Protein AF-A0A9D4F052-F1 (afdb_monomer_lite)

Radius of gyration: 17.24 Å; chains: 1; bounding box: 46×21×49 Å

Organism: Dreissena polymorpha (NCBI:txid45954)

pLDDT: mean 85.01, std 12.94, range [38.22, 97.31]

Sequence (142 aa):
MGESERVTSNNSHMVETDTVRSNNSHMGGSDRVRSNTRQNGESDIVTSNNSHMGESGRVTSNNSHMGGSDRVRSNTRQMGESGIVTSNNSHMGESDRVRSNNSHMGESDIVRSNNSHMGESNRVGNNNSHMVETYRMRSNNR

Secondary structure (DSSP, 8-state):
----S-B-S-EEEEEE-SEE-S-EEEEEEEEEE-S-EEEEEEEEEE-S-EEEEEEEEEE-S-EEEEEEEEEE-S-EEEEEEEEEE-S-EEEEEEEEEE-S-EEEE--EEEE-S-EEEEEEEEEE-S--SEEEEES-B-----

Foldseek 3Di:
DDAQQEDDEEEAEEEEHAEYDDEYAEYNEYQEYPEEYAYYEEYAEYDEEYAEYEEYQEYCYEYAEYEEYQYYPYEYAYYEEYAEAAYEYAEYEEYAEYCEEYAEYEEYAEYAYEYAYYEEYAEYNDDYNHYDYYNDYPDPPD

Structure (mmCIF, N/CA/C/O backbone):
data_AF-A0A9D4F052-F1
#
_entry.id   AF-A0A9D4F052-F1
#
loop_
_atom_site.group_PDB
_atom_site.id
_atom_site.type_symbol
_atom_site.label_atom_id
_atom_site.label_alt_id
_atom_site.label_comp_id
_atom_site.label_asym_id
_atom_site.label_entity_id
_atom_site.label_seq_id
_atom_site.pdbx_PDB_ins_code
_atom_site.Cartn_x
_atom_site.Cartn_y
_atom_site.Cartn_z
_atom_site.occupancy
_atom_site.B_iso_or_equiv
_atom_site.auth_seq_id
_atom_site.auth_comp_id
_atom_site.auth_asym_id
_atom_site.auth_atom_id
_atom_site.pdbx_PDB_model_num
ATOM 1 N N . MET A 1 1 ? 12.103 11.262 -24.159 1.00 38.22 1 MET A N 1
ATOM 2 C CA . MET A 1 1 ? 12.661 10.088 -23.455 1.00 38.22 1 MET A CA 1
ATOM 3 C C . MET A 1 1 ? 11.581 9.029 -23.524 1.00 38.22 1 MET A C 1
ATOM 5 O O . MET A 1 1 ? 10.441 9.380 -23.276 1.00 38.22 1 MET A O 1
ATOM 9 N N . GLY A 1 2 ? 11.886 7.840 -24.045 1.00 42.25 2 GLY A N 1
ATOM 10 C CA . GLY A 1 2 ? 10.862 6.850 -24.390 1.00 42.25 2 GLY A CA 1
ATOM 11 C C . GLY A 1 2 ? 10.182 6.300 -23.144 1.00 42.25 2 GLY A C 1
ATOM 12 O O . GLY A 1 2 ? 10.811 5.560 -22.392 1.00 42.25 2 GLY A O 1
ATOM 13 N N . GLU A 1 3 ? 8.924 6.676 -22.944 1.00 47.66 3 GLU A N 1
ATOM 14 C CA . GLU A 1 3 ? 7.999 6.027 -22.020 1.00 47.66 3 GLU A CA 1
ATOM 15 C C . GLU A 1 3 ? 7.938 4.550 -22.418 1.00 47.66 3 GLU A C 1
ATOM 17 O O . GLU A 1 3 ? 7.512 4.190 -23.517 1.00 47.66 3 GLU A O 1
ATOM 22 N N . SER A 1 4 ? 8.497 3.675 -21.582 1.00 56.81 4 SER A N 1
ATOM 23 C CA . SER A 1 4 ? 8.418 2.243 -21.836 1.00 56.81 4 SER A CA 1
ATOM 24 C C . SER A 1 4 ? 7.008 1.809 -21.453 1.00 56.81 4 SER A C 1
ATOM 26 O O . SER A 1 4 ? 6.758 1.449 -20.308 1.00 56.81 4 SER A O 1
ATOM 28 N N . GLU A 1 5 ? 6.086 1.876 -22.419 1.00 76.50 5 GLU A N 1
ATOM 29 C CA . GLU A 1 5 ? 4.658 1.575 -22.230 1.00 76.50 5 GLU A CA 1
ATOM 30 C C . GLU A 1 5 ? 4.442 0.226 -21.524 1.00 76.50 5 GLU A C 1
ATOM 32 O O . GLU A 1 5 ? 3.459 0.018 -20.809 1.00 76.50 5 GLU A O 1
ATOM 37 N N . ARG A 1 6 ? 5.346 -0.744 -21.736 1.00 81.25 6 ARG A N 1
ATOM 38 C CA . ARG A 1 6 ? 5.307 -2.061 -21.092 1.00 81.25 6 ARG A CA 1
ATOM 39 C C . ARG A 1 6 ? 6.695 -2.657 -20.946 1.00 81.25 6 ARG A C 1
ATOM 41 O O . ARG A 1 6 ? 7.410 -2.814 -21.933 1.00 81.25 6 ARG A O 1
ATOM 48 N N . VAL A 1 7 ? 7.007 -3.148 -19.752 1.00 81.44 7 VAL A N 1
ATOM 49 C CA . VAL A 1 7 ? 8.219 -3.936 -19.509 1.00 81.44 7 VAL A CA 1
ATOM 50 C C . VAL A 1 7 ? 7.887 -5.418 -19.437 1.00 81.44 7 VAL A C 1
ATOM 52 O O . VAL A 1 7 ? 7.138 -5.882 -18.574 1.00 81.44 7 VAL A O 1
ATOM 55 N N . THR A 1 8 ? 8.439 -6.163 -20.395 1.00 81.25 8 THR A N 1
ATOM 56 C CA . THR A 1 8 ? 8.229 -7.610 -20.571 1.00 81.25 8 THR A CA 1
ATOM 57 C C . THR A 1 8 ? 9.500 -8.436 -20.395 1.00 81.25 8 THR A C 1
ATOM 59 O O . THR A 1 8 ? 9.440 -9.660 -20.477 1.00 81.25 8 THR A O 1
ATOM 62 N N . SER A 1 9 ? 10.637 -7.793 -20.129 1.00 80.81 9 SER A N 1
ATOM 63 C CA . SER A 1 9 ? 11.935 -8.438 -19.901 1.00 80.81 9 SER A CA 1
ATOM 64 C C . SER A 1 9 ? 12.421 -8.161 -18.483 1.00 80.81 9 SER A C 1
ATOM 66 O O . SER A 1 9 ? 12.127 -7.104 -17.926 1.00 80.81 9 SER A O 1
ATOM 68 N N . ASN A 1 10 ? 13.131 -9.111 -17.875 1.00 84.88 10 ASN A N 1
ATOM 69 C CA . ASN A 1 10 ? 13.646 -8.942 -16.515 1.00 84.88 10 ASN A CA 1
ATOM 70 C C . ASN A 1 10 ? 14.708 -7.838 -16.482 1.00 84.88 10 ASN A C 1
ATOM 72 O O . ASN A 1 10 ? 15.595 -7.808 -17.335 1.00 84.88 10 ASN A O 1
ATOM 76 N N . ASN A 1 11 ? 14.647 -6.980 -15.469 1.00 79.06 11 ASN A N 1
ATOM 77 C CA . ASN A 1 11 ? 15.590 -5.894 -15.262 1.00 79.06 11 ASN A CA 1
ATOM 78 C C . ASN A 1 11 ? 15.991 -5.791 -13.780 1.00 79.06 11 ASN A C 1
ATOM 80 O O . ASN A 1 11 ? 15.213 -6.081 -12.864 1.00 79.06 11 ASN A O 1
ATOM 84 N N . SER A 1 12 ? 17.234 -5.389 -13.527 1.00 82.75 12 SER A N 1
ATOM 85 C CA . SER A 1 12 ? 17.716 -5.161 -12.164 1.00 82.75 12 SER A CA 1
ATOM 86 C C . SER A 1 12 ? 17.116 -3.885 -11.576 1.00 82.75 12 SER A C 1
ATOM 88 O O . SER A 1 12 ? 16.713 -3.900 -10.412 1.00 82.75 12 SER A O 1
ATOM 90 N N . HIS A 1 13 ? 17.005 -2.823 -12.380 1.00 80.94 13 HIS A N 1
ATOM 91 C CA . HIS A 1 13 ? 16.537 -1.515 -11.938 1.00 80.94 13 HIS A CA 1
ATOM 92 C C . HIS A 1 13 ? 15.625 -0.854 -12.974 1.00 80.94 13 HIS A C 1
ATOM 94 O O . HIS A 1 13 ? 15.967 -0.754 -14.150 1.00 80.94 13 HIS A O 1
ATOM 100 N N . MET A 1 14 ? 14.482 -0.356 -12.514 1.00 79.88 14 MET A N 1
ATOM 101 C CA . MET A 1 14 ? 13.495 0.381 -13.301 1.00 79.88 14 MET A CA 1
ATOM 102 C C . MET A 1 14 ? 13.141 1.681 -12.584 1.00 79.88 14 MET A C 1
ATOM 104 O O . MET A 1 14 ? 13.020 1.678 -11.360 1.00 79.88 14 MET A O 1
ATOM 108 N N . VAL A 1 15 ? 12.992 2.778 -13.329 1.00 78.25 15 VAL A N 1
ATOM 109 C CA . VAL A 1 15 ? 12.603 4.077 -12.757 1.00 78.25 15 VAL A CA 1
ATOM 110 C C . VAL A 1 15 ? 11.087 4.232 -12.822 1.00 78.25 15 VAL A C 1
ATOM 112 O O . VAL A 1 15 ? 10.455 4.205 -11.777 1.00 78.25 15 VAL A O 1
ATOM 115 N N . GLU A 1 16 ? 10.503 4.272 -14.021 1.00 83.19 16 GLU A N 1
ATOM 116 C CA . GLU A 1 16 ? 9.063 4.483 -14.226 1.00 83.19 16 GLU A CA 1
ATOM 117 C C . GLU A 1 16 ? 8.566 3.722 -15.465 1.00 83.19 16 GLU A C 1
ATOM 119 O O . GLU A 1 16 ? 9.320 3.529 -16.425 1.00 83.19 16 GLU A O 1
ATOM 124 N N . THR A 1 17 ? 7.333 3.212 -15.422 1.00 85.75 17 THR A N 1
ATOM 125 C CA . THR A 1 17 ? 6.748 2.370 -16.483 1.00 85.75 17 THR A CA 1
ATOM 126 C C . THR A 1 17 ? 5.251 2.172 -16.261 1.00 85.75 17 THR A C 1
ATOM 128 O O . THR A 1 17 ? 4.858 1.754 -15.181 1.00 85.75 17 THR A O 1
ATOM 131 N N . ASP A 1 18 ? 4.411 2.245 -17.290 1.00 88.31 18 ASP A N 1
ATOM 132 C CA . ASP A 1 18 ? 2.961 2.056 -17.104 1.00 88.31 18 ASP A CA 1
ATOM 133 C C . ASP A 1 18 ? 2.599 0.634 -16.658 1.00 88.31 18 ASP A C 1
ATOM 135 O O . ASP A 1 18 ? 1.679 0.405 -15.872 1.00 88.31 18 ASP A O 1
ATOM 139 N N . THR A 1 19 ? 3.256 -0.389 -17.216 1.00 88.75 19 THR A N 1
ATOM 140 C CA . THR A 1 19 ? 2.922 -1.781 -16.890 1.00 88.75 19 THR A CA 1
ATOM 141 C C . THR A 1 19 ? 4.129 -2.701 -16.874 1.00 88.75 19 THR A C 1
ATOM 143 O O . THR A 1 19 ? 4.816 -2.873 -17.880 1.00 88.75 19 THR A O 1
ATOM 146 N N . VAL A 1 20 ? 4.288 -3.428 -15.771 1.00 86.75 20 VAL A N 1
ATOM 147 C CA . VAL A 1 20 ? 5.342 -4.433 -15.601 1.00 86.75 20 VAL A CA 1
ATOM 148 C C . VAL A 1 20 ? 4.753 -5.838 -15.625 1.00 86.75 20 VAL A C 1
ATOM 150 O O . VAL A 1 20 ? 3.816 -6.159 -14.887 1.00 86.75 20 VAL A O 1
ATOM 153 N N . ARG A 1 21 ? 5.297 -6.685 -16.507 1.00 87.00 21 ARG A N 1
ATOM 154 C CA . ARG A 1 21 ? 4.918 -8.102 -16.670 1.00 87.00 21 ARG A CA 1
ATOM 155 C C . ARG A 1 21 ? 6.090 -9.072 -16.514 1.00 87.00 21 ARG A C 1
ATOM 157 O O . ARG A 1 21 ? 5.897 -10.273 -16.672 1.00 87.00 21 ARG A O 1
ATOM 164 N N . SER A 1 22 ? 7.280 -8.577 -16.196 1.00 83.62 22 SER A N 1
ATOM 165 C CA . SER A 1 22 ? 8.497 -9.358 -15.954 1.00 83.62 22 SER A CA 1
ATOM 166 C C . SER A 1 22 ? 9.025 -9.160 -14.537 1.00 83.62 22 SER A C 1
ATOM 168 O O . SER A 1 22 ? 8.712 -8.171 -13.874 1.00 83.62 22 SER A O 1
ATOM 170 N N . ASN A 1 23 ? 9.805 -10.119 -14.042 1.00 85.56 23 ASN A N 1
ATOM 171 C CA . ASN A 1 23 ? 10.307 -10.048 -12.676 1.00 85.56 23 ASN A CA 1
ATOM 172 C C . ASN A 1 23 ? 11.464 -9.053 -12.592 1.00 85.56 23 ASN A C 1
ATOM 174 O O . ASN A 1 23 ? 12.450 -9.192 -13.318 1.00 85.56 23 ASN A O 1
ATOM 178 N N . ASN A 1 24 ? 11.367 -8.108 -11.658 1.00 83.12 24 ASN A N 1
ATOM 179 C CA . ASN A 1 24 ? 12.368 -7.063 -11.466 1.00 83.12 24 ASN A CA 1
ATOM 180 C C . ASN A 1 24 ? 12.885 -7.041 -10.028 1.00 83.12 24 ASN A C 1
ATOM 182 O O . ASN A 1 24 ? 12.189 -7.408 -9.079 1.00 83.12 24 ASN A O 1
ATOM 186 N N . SER A 1 25 ? 14.135 -6.615 -9.848 1.00 86.81 25 SER A N 1
ATOM 187 C CA . SER A 1 25 ? 14.681 -6.485 -8.493 1.00 86.81 25 SER A CA 1
ATOM 188 C C . SER A 1 25 ? 14.220 -5.189 -7.837 1.00 86.81 25 SER A C 1
ATOM 190 O O . SER A 1 25 ? 13.691 -5.252 -6.727 1.00 86.81 25 SER A O 1
ATOM 192 N N . HIS A 1 26 ? 14.409 -4.040 -8.491 1.00 86.81 26 HIS A N 1
ATOM 193 C CA . HIS A 1 26 ? 14.049 -2.718 -7.966 1.00 86.81 26 HIS A CA 1
ATOM 194 C C . HIS A 1 26 ? 13.239 -1.925 -8.994 1.00 86.81 26 HIS A C 1
ATOM 196 O O . HIS A 1 26 ? 13.635 -1.833 -10.158 1.00 86.81 26 HIS A O 1
ATOM 202 N N . MET A 1 27 ? 12.115 -1.355 -8.561 1.00 86.88 27 MET A N 1
ATOM 203 C CA . MET A 1 27 ? 11.261 -0.492 -9.378 1.00 86.88 27 MET A CA 1
ATOM 204 C C . MET A 1 27 ? 10.882 0.764 -8.602 1.00 86.88 27 MET A C 1
ATOM 206 O O . MET A 1 27 ? 10.460 0.652 -7.453 1.00 86.88 27 MET A O 1
ATOM 210 N N . GLY A 1 28 ? 11.034 1.928 -9.235 1.00 86.19 28 GLY A N 1
ATOM 211 C CA . GLY A 1 28 ? 10.599 3.215 -8.693 1.00 86.19 28 GLY A CA 1
ATOM 212 C C . GLY A 1 28 ? 9.078 3.350 -8.713 1.00 86.19 28 GLY A C 1
ATOM 213 O O . GLY A 1 28 ? 8.463 3.289 -7.656 1.00 86.19 28 GLY A O 1
ATOM 214 N N . GLY A 1 29 ? 8.481 3.458 -9.903 1.00 86.94 29 GLY A N 1
ATOM 215 C CA . GLY A 1 29 ? 7.047 3.691 -10.094 1.00 86.94 29 GLY A CA 1
ATOM 216 C C . GLY A 1 29 ? 6.424 2.865 -11.225 1.00 86.94 29 GLY A C 1
ATOM 217 O O . GLY A 1 29 ? 7.086 2.553 -12.221 1.00 86.94 29 GLY A O 1
ATOM 218 N N . SER A 1 30 ? 5.148 2.493 -11.079 1.00 89.44 30 SER A N 1
ATOM 219 C CA . SER A 1 30 ? 4.351 1.917 -12.170 1.00 89.44 30 SER A CA 1
ATOM 220 C C . SER A 1 30 ? 2.848 1.978 -11.930 1.00 89.44 30 SER A C 1
ATOM 222 O O . SER A 1 30 ? 2.401 1.558 -10.873 1.00 89.44 30 SER A O 1
ATOM 224 N N . ASP A 1 31 ? 2.030 2.319 -12.927 1.00 92.44 31 ASP A N 1
ATOM 225 C CA . ASP A 1 31 ? 0.571 2.216 -12.763 1.00 92.44 31 ASP A CA 1
ATOM 226 C C . ASP A 1 31 ? 0.138 0.778 -12.430 1.00 92.44 31 ASP A C 1
ATOM 228 O O . ASP A 1 31 ? -0.799 0.539 -11.663 1.00 92.44 31 ASP A O 1
ATOM 232 N N . ARG A 1 32 ? 0.768 -0.226 -13.062 1.00 92.94 32 ARG A N 1
ATOM 233 C CA . ARG A 1 32 ? 0.340 -1.628 -12.952 1.00 92.94 32 ARG A CA 1
ATOM 234 C C . ARG A 1 32 ? 1.499 -2.603 -12.852 1.00 92.94 32 ARG A C 1
ATOM 236 O O . ARG A 1 32 ? 2.161 -2.920 -13.842 1.00 92.94 32 ARG A O 1
ATOM 243 N N . VAL A 1 33 ? 1.588 -3.267 -11.706 1.00 91.19 33 VAL A N 1
ATOM 244 C CA . VAL A 1 33 ? 2.529 -4.369 -11.484 1.00 91.19 33 VAL A CA 1
ATOM 245 C C . VAL A 1 33 ? 1.789 -5.708 -11.513 1.00 91.19 33 VAL A C 1
ATOM 247 O O . VAL A 1 33 ? 0.860 -5.966 -10.735 1.00 91.19 33 VAL A O 1
ATOM 250 N N . ARG A 1 34 ? 2.177 -6.564 -12.467 1.00 91.44 34 ARG A N 1
ATOM 251 C CA . ARG A 1 34 ? 1.590 -7.900 -12.699 1.00 91.44 34 ARG A CA 1
ATOM 252 C C . ARG A 1 34 ? 2.603 -9.040 -12.580 1.00 91.44 34 ARG A C 1
ATOM 254 O O . ARG A 1 34 ? 2.289 -10.177 -12.919 1.00 91.44 34 ARG A O 1
ATOM 261 N N . SER A 1 35 ? 3.808 -8.747 -12.115 1.00 87.62 35 SER A N 1
ATOM 262 C CA . SER A 1 35 ? 4.917 -9.689 -11.948 1.00 87.62 35 SER A CA 1
ATOM 263 C C . SER A 1 35 ? 5.598 -9.497 -10.599 1.00 87.62 35 SER A C 1
ATOM 265 O O . SER A 1 35 ? 5.411 -8.475 -9.938 1.00 87.62 35 SER A O 1
ATOM 267 N N . ASN A 1 36 ? 6.346 -10.500 -10.149 1.00 87.56 36 ASN A N 1
ATOM 268 C CA . ASN A 1 36 ? 6.946 -10.437 -8.825 1.00 87.56 36 ASN A CA 1
ATOM 269 C C . ASN A 1 36 ? 8.136 -9.478 -8.828 1.00 87.56 36 ASN A C 1
ATOM 271 O O . ASN A 1 36 ? 9.019 -9.561 -9.685 1.00 87.56 36 ASN A O 1
ATOM 275 N N . THR A 1 37 ? 8.186 -8.631 -7.809 1.00 84.94 37 THR A N 1
ATOM 276 C CA . THR A 1 37 ? 9.270 -7.670 -7.600 1.00 84.94 37 THR A CA 1
ATOM 277 C C . THR A 1 37 ? 9.834 -7.869 -6.197 1.00 84.94 37 THR A C 1
ATOM 279 O O . THR A 1 37 ? 9.124 -8.341 -5.313 1.00 84.94 37 THR A O 1
ATOM 282 N N . ARG A 1 38 ? 11.121 -7.580 -5.970 1.00 89.75 38 ARG A N 1
ATOM 283 C CA . ARG A 1 38 ? 11.668 -7.566 -4.596 1.00 89.75 38 ARG A CA 1
ATOM 284 C C . ARG A 1 38 ? 11.417 -6.241 -3.880 1.00 89.75 38 ARG A C 1
ATOM 286 O O . ARG A 1 38 ? 11.165 -6.259 -2.680 1.00 89.75 38 ARG A O 1
ATOM 293 N N . GLN A 1 39 ? 11.569 -5.133 -4.599 1.00 90.25 39 GLN A N 1
ATOM 294 C CA . GLN A 1 39 ? 11.402 -3.766 -4.111 1.00 90.25 39 GLN A CA 1
ATOM 295 C C . GLN A 1 39 ? 10.602 -2.970 -5.143 1.00 90.25 39 GLN A C 1
ATOM 297 O O . GLN A 1 39 ? 11.038 -2.840 -6.288 1.00 90.25 39 GLN A O 1
ATOM 302 N N . ASN A 1 40 ? 9.445 -2.455 -4.747 1.00 90.44 40 ASN A N 1
ATOM 303 C CA . ASN A 1 40 ? 8.589 -1.609 -5.577 1.00 90.44 40 ASN A CA 1
ATOM 304 C C . ASN A 1 40 ? 8.282 -0.333 -4.803 1.00 90.44 40 ASN A C 1
ATOM 306 O O . ASN A 1 40 ? 7.780 -0.447 -3.689 1.00 90.44 40 ASN A O 1
ATOM 310 N N . GLY A 1 41 ? 8.572 0.836 -5.363 1.00 91.44 41 GLY A N 1
ATOM 311 C CA . GLY A 1 41 ? 8.249 2.116 -4.740 1.00 91.44 41 GLY A CA 1
ATOM 312 C C . GLY A 1 41 ? 6.747 2.371 -4.777 1.00 91.44 41 GLY A C 1
ATOM 313 O O . GLY A 1 41 ? 6.036 1.951 -3.868 1.00 91.44 41 GLY A O 1
ATOM 314 N N . GLU A 1 42 ? 6.271 3.007 -5.840 1.00 93.81 42 GLU A N 1
ATOM 315 C CA . GLU A 1 42 ? 4.892 3.481 -5.976 1.00 93.81 42 GLU A CA 1
ATOM 316 C C . GLU A 1 42 ? 4.148 2.745 -7.091 1.00 93.81 42 GLU A C 1
ATOM 318 O O . GLU A 1 42 ? 4.692 2.486 -8.171 1.00 93.81 42 GLU A O 1
ATOM 323 N N . SER A 1 43 ? 2.893 2.356 -6.853 1.00 93.62 43 SER A N 1
ATOM 324 C CA . SER A 1 43 ? 2.053 1.817 -7.927 1.00 93.62 43 SER A CA 1
ATOM 325 C C . SER A 1 43 ? 0.560 1.956 -7.715 1.00 93.62 43 SER A C 1
ATOM 327 O O . SER A 1 43 ? 0.048 1.529 -6.688 1.00 93.62 43 SER A O 1
ATOM 329 N N . ASP A 1 44 ? -0.199 2.362 -8.726 1.00 95.38 44 ASP A N 1
ATOM 330 C CA . ASP A 1 44 ? -1.659 2.445 -8.584 1.00 95.38 44 ASP A CA 1
ATOM 331 C C . ASP A 1 44 ? -2.292 1.083 -8.292 1.00 95.38 44 ASP A C 1
ATOM 333 O O . ASP A 1 44 ? -3.189 0.963 -7.455 1.00 95.38 44 ASP A O 1
ATOM 337 N N . ILE A 1 45 ? -1.845 0.037 -8.995 1.00 95.56 45 ILE A N 1
ATOM 338 C CA . ILE A 1 45 ? -2.422 -1.303 -8.901 1.00 95.56 45 ILE A CA 1
ATOM 339 C C . ILE A 1 45 ? -1.325 -2.363 -8.847 1.00 95.56 45 ILE A C 1
ATOM 341 O O . ILE A 1 45 ? -0.581 -2.570 -9.809 1.00 95.56 45 ILE A O 1
ATOM 345 N N . VAL A 1 46 ? -1.341 -3.162 -7.780 1.00 94.25 46 VAL A N 1
ATOM 346 C CA . VAL A 1 46 ? -0.498 -4.353 -7.658 1.00 94.25 46 VAL A CA 1
ATOM 347 C C . VAL A 1 46 ? -1.340 -5.627 -7.568 1.00 94.25 46 VAL A C 1
ATOM 349 O O . VAL A 1 46 ? -2.255 -5.778 -6.749 1.00 94.25 46 VAL A O 1
ATOM 352 N N . THR A 1 47 ? -1.024 -6.564 -8.463 1.00 93.81 47 THR A N 1
ATOM 353 C CA . THR A 1 47 ? -1.704 -7.868 -8.597 1.00 93.81 47 THR A CA 1
ATOM 354 C C . THR A 1 47 ? -0.755 -9.059 -8.448 1.00 93.81 47 THR A C 1
ATOM 356 O O . THR A 1 47 ? -1.167 -10.205 -8.611 1.00 93.81 47 THR A O 1
ATOM 359 N N . SER A 1 48 ? 0.508 -8.805 -8.116 1.00 89.69 48 SER A N 1
ATOM 360 C CA . SER A 1 48 ? 1.578 -9.793 -7.956 1.00 89.69 48 SER A CA 1
ATOM 361 C C . SER A 1 48 ? 2.298 -9.639 -6.619 1.00 89.69 48 SER A C 1
ATOM 363 O O . SER A 1 48 ? 2.218 -8.598 -5.968 1.00 89.69 48 SER A O 1
ATOM 365 N N . ASN A 1 49 ? 2.972 -10.694 -6.170 1.00 89.50 49 ASN A N 1
ATOM 366 C CA . ASN A 1 49 ? 3.585 -10.693 -4.847 1.00 89.50 49 ASN A CA 1
ATOM 367 C C . ASN A 1 49 ? 4.878 -9.876 -4.849 1.00 89.50 49 ASN A C 1
ATOM 369 O O . ASN A 1 49 ? 5.680 -9.963 -5.783 1.00 89.50 49 ASN A O 1
ATOM 373 N N . ASN A 1 50 ? 5.113 -9.146 -3.766 1.00 89.19 50 ASN A N 1
ATOM 374 C CA . ASN A 1 50 ? 6.337 -8.394 -3.565 1.00 89.19 50 ASN A CA 1
ATOM 375 C C . ASN A 1 50 ? 6.850 -8.554 -2.122 1.00 89.19 50 ASN A C 1
ATOM 377 O O . ASN A 1 50 ? 6.100 -8.754 -1.160 1.00 89.19 50 ASN A O 1
ATOM 381 N N . SER A 1 51 ? 8.169 -8.530 -1.960 1.00 92.69 51 SER A N 1
ATOM 382 C CA . SER A 1 51 ? 8.771 -8.553 -0.628 1.00 92.69 51 SER A CA 1
ATOM 383 C C . SER A 1 51 ? 8.577 -7.210 0.071 1.00 92.69 51 SER A C 1
ATOM 385 O O . SER A 1 51 ? 8.137 -7.188 1.220 1.00 92.69 51 SER A O 1
ATOM 387 N N . HIS A 1 52 ? 8.845 -6.105 -0.627 1.00 93.38 52 HIS A N 1
ATOM 388 C CA . HIS A 1 52 ? 8.785 -4.754 -0.078 1.00 93.38 52 HIS A CA 1
ATOM 389 C C . HIS A 1 52 ? 8.133 -3.793 -1.063 1.00 93.38 52 HIS A C 1
ATOM 391 O O . HIS A 1 52 ? 8.605 -3.599 -2.185 1.00 93.38 52 HIS A O 1
ATOM 397 N N . MET A 1 53 ? 7.036 -3.192 -0.626 1.00 94.19 53 MET A N 1
ATOM 398 C CA . MET A 1 53 ? 6.289 -2.198 -1.380 1.00 94.19 53 MET A CA 1
ATOM 399 C C . MET A 1 53 ? 6.260 -0.890 -0.597 1.00 94.19 53 MET A C 1
ATOM 401 O O . MET A 1 53 ? 6.049 -0.930 0.614 1.00 94.19 53 MET A O 1
ATOM 405 N N . GLY A 1 54 ? 6.472 0.231 -1.277 1.00 94.56 54 GLY A N 1
ATOM 406 C CA . GLY A 1 54 ? 6.206 1.559 -0.742 1.00 94.56 54 GLY A CA 1
ATOM 407 C C . GLY A 1 54 ? 4.702 1.800 -0.699 1.00 94.56 54 GLY A C 1
ATOM 408 O O . GLY A 1 54 ? 4.014 1.243 0.160 1.00 94.56 54 GLY A O 1
ATOM 409 N N . GLU A 1 55 ? 4.195 2.581 -1.647 1.00 95.44 55 GLU A N 1
ATOM 410 C CA . GLU A 1 55 ? 2.799 3.015 -1.694 1.00 95.44 55 GLU A CA 1
ATOM 411 C C . GLU A 1 55 ? 2.027 2.394 -2.856 1.00 95.44 55 GLU A C 1
ATOM 413 O O . GLU A 1 55 ? 2.568 2.129 -3.936 1.00 95.44 55 GLU A O 1
ATOM 418 N N . SER A 1 56 ? 0.731 2.152 -2.644 1.00 96.12 56 SER A N 1
ATOM 419 C CA . SER A 1 56 ? -0.143 1.715 -3.724 1.00 96.12 56 SER A CA 1
ATOM 420 C C . SER A 1 56 ? -1.604 2.115 -3.577 1.00 96.12 56 SER A C 1
ATOM 422 O O . SER A 1 56 ? -2.207 1.915 -2.530 1.00 96.12 56 SER A O 1
ATOM 424 N N . GLY A 1 57 ? -2.257 2.533 -4.659 1.00 96.31 57 GLY A N 1
ATOM 425 C CA . GLY A 1 57 ? -3.707 2.767 -4.635 1.00 96.31 57 GLY A CA 1
ATOM 426 C C . GLY A 1 57 ? -4.521 1.491 -4.357 1.00 96.31 57 GLY A C 1
ATOM 427 O O . GLY A 1 57 ? -5.563 1.512 -3.695 1.00 96.31 57 GLY A O 1
ATOM 428 N N . ARG A 1 58 ? -4.074 0.332 -4.851 1.00 97.31 58 ARG A N 1
ATOM 429 C CA . ARG A 1 58 ? -4.780 -0.935 -4.654 1.00 97.31 58 ARG A CA 1
ATOM 430 C C . ARG A 1 58 ? -3.861 -2.140 -4.718 1.00 97.31 58 ARG A C 1
ATOM 432 O O . ARG A 1 58 ? -3.291 -2.450 -5.763 1.00 97.31 58 ARG A O 1
ATOM 439 N N . VAL A 1 59 ? -3.923 -2.954 -3.668 1.00 95.69 59 VAL A N 1
ATOM 440 C CA . VAL A 1 59 ? -3.201 -4.226 -3.600 1.00 95.69 59 VAL A CA 1
ATOM 441 C C . VAL A 1 59 ? -4.164 -5.405 -3.485 1.00 95.69 59 VAL A C 1
ATOM 443 O O . VAL A 1 59 ? -5.107 -5.417 -2.688 1.00 95.69 59 VAL A O 1
ATOM 446 N N . THR A 1 60 ? -3.944 -6.407 -4.335 1.00 94.69 60 THR A N 1
ATOM 447 C CA . THR A 1 60 ? -4.746 -7.646 -4.387 1.00 94.69 60 THR A CA 1
ATOM 448 C C . THR A 1 60 ? -3.909 -8.922 -4.279 1.00 94.69 60 THR A C 1
ATOM 450 O O . THR A 1 60 ? -4.442 -10.022 -4.393 1.00 94.69 60 THR A O 1
ATOM 453 N N . SER A 1 61 ? -2.613 -8.780 -4.019 1.00 90.88 61 SER A N 1
ATOM 454 C CA . SER A 1 61 ? -1.616 -9.846 -3.903 1.00 90.88 61 SER A CA 1
ATOM 455 C C . SER A 1 61 ? -0.869 -9.772 -2.574 1.00 90.88 61 SER A C 1
ATOM 457 O O . SER A 1 61 ? -0.828 -8.726 -1.926 1.00 90.88 61 SER A O 1
ATOM 459 N N . ASN A 1 62 ? -0.306 -10.892 -2.126 1.00 90.88 62 ASN A N 1
ATOM 460 C CA . ASN A 1 62 ? 0.290 -10.961 -0.795 1.00 90.88 62 ASN A CA 1
ATOM 461 C C . ASN A 1 62 ? 1.657 -10.272 -0.764 1.00 90.88 62 ASN A C 1
ATOM 463 O O . ASN A 1 62 ? 2.479 -10.476 -1.661 1.00 90.88 62 ASN A O 1
ATOM 467 N N . ASN A 1 63 ? 1.920 -9.542 0.321 1.00 91.50 63 ASN A N 1
ATOM 468 C CA . ASN A 1 63 ? 3.176 -8.828 0.527 1.00 91.50 63 ASN A CA 1
ATOM 469 C C . ASN A 1 63 ? 3.801 -9.128 1.889 1.00 91.50 63 ASN A C 1
ATOM 471 O O . ASN A 1 63 ? 3.109 -9.418 2.865 1.00 91.50 63 ASN A O 1
ATOM 475 N N . SER A 1 64 ? 5.129 -9.044 1.983 1.00 93.69 64 SER A N 1
ATOM 476 C CA . SER A 1 64 ? 5.778 -9.123 3.302 1.00 93.69 64 SER A CA 1
ATOM 477 C C . SER A 1 64 ? 5.733 -7.771 4.007 1.00 93.69 64 SER A C 1
ATOM 479 O O . SER A 1 64 ? 5.246 -7.699 5.133 1.00 93.69 64 SER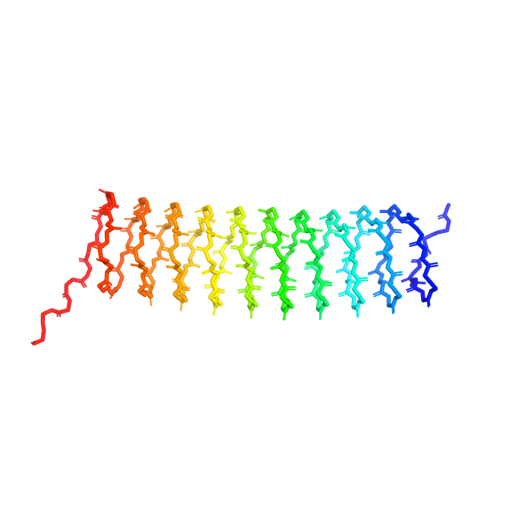 A O 1
ATOM 481 N N . HIS A 1 65 ? 6.165 -6.712 3.322 1.00 95.31 65 HIS A N 1
ATOM 482 C CA . HIS A 1 65 ? 6.165 -5.345 3.833 1.00 95.31 65 HIS A CA 1
ATOM 483 C C . HIS A 1 65 ? 5.475 -4.396 2.853 1.00 95.31 65 HIS A C 1
ATOM 485 O O . HIS A 1 65 ? 5.685 -4.491 1.639 1.00 95.31 65 HIS A O 1
ATOM 491 N N . MET A 1 66 ? 4.658 -3.495 3.386 1.00 96.06 66 MET A N 1
ATOM 492 C CA . MET A 1 66 ? 3.954 -2.459 2.637 1.00 96.06 66 MET A CA 1
ATOM 493 C C . MET A 1 66 ? 3.975 -1.155 3.432 1.00 96.06 66 MET A C 1
ATOM 495 O O . MET A 1 66 ? 3.610 -1.166 4.607 1.00 96.06 66 MET A O 1
ATOM 499 N N . GLY A 1 67 ? 4.406 -0.062 2.806 1.00 95.25 67 GLY A N 1
ATOM 500 C CA . GLY A 1 67 ? 4.385 1.272 3.402 1.00 95.25 67 GLY A CA 1
ATOM 501 C C . GLY A 1 67 ? 2.956 1.782 3.549 1.00 95.25 67 GLY A C 1
ATOM 502 O O . GLY A 1 67 ? 2.487 1.948 4.670 1.00 95.25 67 GLY A O 1
ATOM 503 N N . GLY A 1 68 ? 2.248 1.935 2.428 1.00 94.44 68 GLY A N 1
ATOM 504 C CA . GLY A 1 68 ? 0.907 2.516 2.403 1.00 94.44 68 GLY A CA 1
ATOM 505 C C . GLY A 1 68 ? 0.010 1.948 1.306 1.00 94.44 68 GLY A C 1
ATOM 506 O O . GLY A 1 68 ? 0.488 1.574 0.233 1.00 94.44 68 GLY A O 1
ATOM 507 N N . SER A 1 69 ? -1.304 1.881 1.543 1.00 96.88 69 SER A N 1
ATOM 508 C CA . SER A 1 69 ? -2.259 1.671 0.450 1.00 96.88 69 SER A CA 1
ATOM 509 C C . SER A 1 69 ? -3.685 2.127 0.730 1.00 96.88 69 SER A C 1
ATOM 511 O O . SER A 1 69 ? -4.258 1.761 1.751 1.00 96.88 69 SER A O 1
ATOM 513 N N . ASP A 1 70 ? -4.353 2.778 -0.227 1.00 97.25 70 ASP A N 1
ATOM 514 C CA . ASP A 1 70 ? -5.771 3.136 -0.057 1.00 97.25 70 ASP A CA 1
ATOM 515 C C . ASP A 1 70 ? -6.660 1.905 0.162 1.00 97.25 70 ASP A C 1
ATOM 517 O O . ASP A 1 70 ? -7.659 1.963 0.886 1.00 97.25 70 ASP A O 1
ATOM 521 N N . ARG A 1 71 ? -6.354 0.786 -0.516 1.00 97.25 71 ARG A N 1
ATOM 522 C CA . ARG A 1 71 ? -7.176 -0.431 -0.477 1.00 97.25 71 ARG A CA 1
ATOM 523 C C . ARG A 1 71 ? -6.355 -1.707 -0.549 1.00 97.25 71 ARG A C 1
ATOM 525 O O . ARG A 1 71 ? -5.836 -2.071 -1.607 1.00 97.25 71 ARG A O 1
ATOM 532 N N . VAL A 1 72 ? -6.446 -2.498 0.514 1.00 95.69 72 VAL A N 1
ATOM 533 C CA . VAL A 1 72 ? -5.806 -3.811 0.609 1.00 95.69 72 VAL A CA 1
ATOM 534 C C . VAL A 1 72 ? -6.849 -4.926 0.695 1.00 95.69 72 VAL A C 1
ATOM 536 O O . VAL A 1 72 ? -7.760 -4.930 1.534 1.00 95.69 72 VAL A O 1
ATOM 539 N N . ARG A 1 73 ? -6.731 -5.884 -0.230 1.00 94.94 73 ARG A N 1
ATOM 540 C CA . ARG A 1 73 ? -7.586 -7.084 -0.320 1.00 94.94 73 ARG A CA 1
ATOM 541 C C . ARG A 1 73 ? -6.803 -8.392 -0.207 1.00 94.94 73 ARG A C 1
ATOM 543 O O . ARG A 1 73 ? -7.326 -9.449 -0.546 1.00 94.94 73 ARG A O 1
ATOM 550 N N . SER A 1 74 ? -5.558 -8.320 0.235 1.00 91.06 74 SER A N 1
ATOM 551 C CA . SER A 1 74 ? -4.619 -9.436 0.328 1.00 91.06 74 SER A CA 1
ATOM 552 C C . SER A 1 74 ? -3.845 -9.402 1.637 1.00 91.06 74 SER A C 1
ATOM 554 O O . SER A 1 74 ? -3.788 -8.374 2.309 1.00 91.06 74 SER A O 1
ATOM 556 N N . ASN A 1 75 ? -3.284 -10.537 2.036 1.00 91.12 75 ASN A N 1
ATOM 557 C CA . ASN A 1 75 ? -2.617 -10.626 3.327 1.00 91.12 75 ASN A CA 1
ATOM 558 C C . ASN A 1 75 ? -1.237 -9.968 3.256 1.00 91.12 75 ASN A C 1
A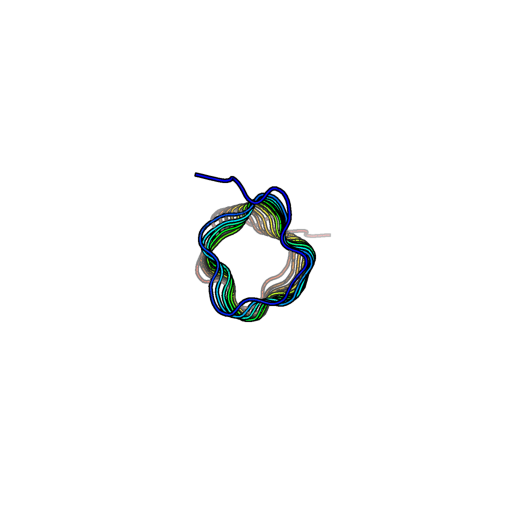TOM 560 O O . ASN A 1 75 ? -0.444 -10.259 2.353 1.00 91.12 75 ASN A O 1
ATOM 564 N N . THR A 1 76 ? -0.936 -9.155 4.262 1.00 92.00 76 THR A N 1
ATOM 565 C CA . THR A 1 76 ? 0.358 -8.498 4.430 1.00 92.00 76 THR A CA 1
ATOM 566 C C . THR A 1 76 ? 0.903 -8.790 5.823 1.00 92.00 76 THR A C 1
ATOM 568 O O . THR A 1 76 ? 0.186 -8.671 6.817 1.00 92.00 76 THR A O 1
ATOM 571 N N . ARG A 1 77 ? 2.179 -9.181 5.936 1.00 94.00 77 ARG A N 1
ATOM 572 C CA . ARG A 1 77 ? 2.764 -9.418 7.272 1.00 94.00 77 ARG A CA 1
ATOM 573 C C . ARG A 1 77 ? 2.898 -8.114 8.055 1.00 94.00 77 ARG A C 1
ATOM 575 O O . ARG A 1 77 ? 2.514 -8.077 9.218 1.00 94.00 77 ARG A O 1
ATOM 582 N N . GLN A 1 78 ? 3.441 -7.080 7.419 1.00 94.75 78 GLN A N 1
ATOM 583 C CA . GLN A 1 78 ? 3.715 -5.773 8.014 1.00 94.75 78 GLN A CA 1
ATOM 584 C C . GLN A 1 78 ? 3.196 -4.673 7.093 1.00 94.75 78 GLN A C 1
ATOM 586 O O . GLN A 1 78 ? 3.632 -4.577 5.943 1.00 94.75 78 GLN A O 1
ATOM 591 N N . MET A 1 79 ? 2.278 -3.856 7.592 1.00 95.31 79 MET A N 1
ATOM 592 C CA . MET A 1 79 ? 1.683 -2.757 6.840 1.00 95.31 79 MET A CA 1
ATOM 593 C C . MET A 1 79 ? 1.730 -1.472 7.661 1.00 95.31 79 MET A C 1
ATOM 595 O O . MET A 1 79 ? 1.372 -1.508 8.836 1.00 95.31 79 MET A O 1
ATOM 599 N N . GLY A 1 80 ? 2.167 -0.371 7.053 1.00 95.50 80 GLY A N 1
ATOM 600 C CA . GLY A 1 80 ? 2.141 0.952 7.674 1.00 95.50 80 GLY A CA 1
ATOM 601 C C . GLY A 1 80 ? 0.723 1.512 7.705 1.00 95.50 80 GLY A C 1
ATOM 602 O O . GLY A 1 80 ? -0.002 1.280 8.670 1.00 95.50 80 GLY A O 1
ATOM 603 N N . GLU A 1 81 ? 0.322 2.191 6.634 1.00 96.00 81 GLU A N 1
ATOM 604 C CA . GLU A 1 81 ? -0.935 2.944 6.560 1.00 96.00 81 GLU A CA 1
ATOM 605 C C . GLU A 1 81 ? -1.906 2.359 5.527 1.00 96.00 81 GLU A C 1
ATOM 607 O O . GLU A 1 81 ? -1.506 1.870 4.464 1.00 96.00 81 GLU A O 1
ATOM 612 N N . SER A 1 82 ? -3.211 2.399 5.806 1.00 96.25 82 SER A N 1
ATOM 613 C CA . SER A 1 82 ? -4.205 2.049 4.791 1.00 96.25 82 SER A CA 1
ATOM 614 C C 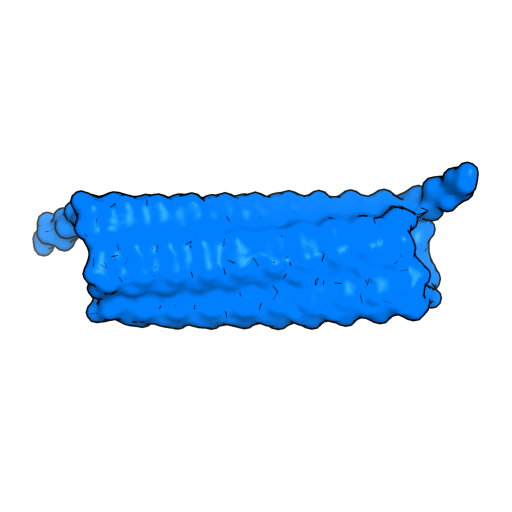. SER A 1 82 ? -5.578 2.674 4.986 1.00 96.25 82 SER A C 1
ATOM 616 O O . SER A 1 82 ? -6.164 2.599 6.054 1.00 96.25 82 SER A O 1
ATOM 618 N N . GLY A 1 83 ? -6.196 3.167 3.914 1.00 96.44 83 GLY A N 1
ATOM 619 C CA . GLY A 1 83 ? -7.587 3.625 3.998 1.00 96.44 83 GLY A CA 1
ATOM 620 C C . GLY A 1 83 ? -8.564 2.482 4.318 1.00 96.44 83 GLY A C 1
ATOM 621 O O . GLY A 1 83 ? -9.445 2.592 5.175 1.00 96.44 83 GLY A O 1
ATOM 622 N N . ILE A 1 84 ? -8.463 1.355 3.603 1.00 96.44 84 ILE A N 1
ATOM 623 C CA . ILE A 1 84 ? -9.397 0.232 3.753 1.00 96.44 84 ILE A CA 1
ATOM 624 C C . ILE A 1 84 ? -8.680 -1.107 3.678 1.00 96.44 84 ILE A C 1
ATOM 626 O O . ILE A 1 84 ? -8.160 -1.501 2.632 1.00 96.44 84 ILE A O 1
ATOM 630 N N . VAL A 1 85 ? -8.858 -1.894 4.737 1.00 94.94 85 VAL A N 1
ATOM 631 C CA . VAL A 1 85 ? -8.310 -3.242 4.840 1.00 94.94 85 VAL A CA 1
ATOM 632 C C . VAL A 1 85 ? -9.425 -4.269 4.973 1.00 94.94 85 VAL A C 1
ATOM 634 O O . VAL A 1 85 ? -10.317 -4.174 5.822 1.00 94.94 85 VAL A O 1
ATOM 637 N N . THR A 1 86 ? -9.387 -5.267 4.092 1.00 93.88 86 THR A N 1
ATOM 638 C CA . THR A 1 86 ? -10.387 -6.352 4.035 1.00 93.88 86 THR A CA 1
ATOM 639 C C . THR A 1 86 ? -9.785 -7.750 4.156 1.00 93.88 86 THR A C 1
ATOM 641 O O . THR A 1 86 ? -10.498 -8.740 4.020 1.00 93.88 86 THR A O 1
ATOM 644 N N . SER A 1 87 ? -8.490 -7.832 4.436 1.00 89.88 87 SER A N 1
ATOM 645 C CA . SER A 1 87 ? -7.679 -9.049 4.500 1.00 89.88 87 SER A CA 1
ATOM 646 C C . SER A 1 87 ? -6.882 -9.120 5.799 1.00 89.88 87 SER A C 1
ATOM 648 O O . SER A 1 87 ? -6.681 -8.109 6.473 1.00 89.88 87 SER A O 1
ATOM 650 N N . ASN A 1 88 ? -6.468 -10.324 6.187 1.00 88.38 88 ASN A N 1
ATOM 651 C CA . ASN A 1 88 ? -5.817 -10.522 7.475 1.00 88.38 88 ASN A CA 1
ATOM 652 C C . ASN A 1 88 ? -4.345 -10.124 7.393 1.00 88.38 88 ASN A C 1
ATOM 654 O O . ASN A 1 88 ? -3.620 -10.601 6.517 1.00 88.38 88 ASN A O 1
ATOM 658 N N . ASN A 1 89 ? -3.904 -9.329 8.362 1.00 89.31 89 ASN A N 1
ATOM 659 C CA . ASN A 1 89 ? -2.508 -8.934 8.505 1.00 89.31 89 ASN A CA 1
ATOM 660 C C . ASN A 1 89 ? -1.956 -9.444 9.840 1.00 89.31 89 ASN A C 1
ATOM 662 O O . ASN A 1 89 ? -2.712 -9.925 10.685 1.00 89.31 89 ASN A O 1
ATOM 666 N N . SER A 1 90 ? -0.633 -9.427 10.008 1.00 91.88 90 SER A N 1
ATOM 667 C CA . SER A 1 90 ? -0.021 -9.732 11.313 1.00 91.88 90 SER A CA 1
ATOM 668 C C . SER A 1 90 ? 0.220 -8.461 12.122 1.00 91.88 90 SER A C 1
ATOM 670 O O . SER A 1 90 ? -0.058 -8.431 13.318 1.00 91.88 90 SER A O 1
ATOM 672 N N . HIS A 1 91 ? 0.716 -7.421 11.455 1.00 92.44 91 HIS A N 1
ATOM 673 C CA . HIS A 1 91 ? 0.953 -6.106 12.025 1.00 92.44 91 HIS A CA 1
ATOM 674 C C . HIS A 1 91 ? 0.473 -5.026 11.060 1.00 92.44 91 HIS A C 1
ATOM 676 O O . HIS A 1 91 ? 0.747 -5.074 9.857 1.00 92.44 91 HIS A O 1
ATOM 682 N N . MET A 1 92 ? -0.244 -4.057 11.612 1.00 93.25 92 MET A N 1
ATOM 683 C CA . MET A 1 92 ? -0.785 -2.905 10.904 1.00 93.25 92 MET A CA 1
ATOM 684 C C . MET A 1 92 ? -0.566 -1.667 11.759 1.00 93.25 92 MET A C 1
ATOM 686 O O . MET A 1 92 ? -0.844 -1.724 12.957 1.00 93.25 92 MET A O 1
ATOM 690 N N . GLY A 1 93 ? -0.078 -0.590 11.154 1.00 92.94 93 GLY A N 1
ATOM 691 C CA . GLY A 1 93 ? -0.014 0.725 11.776 1.00 92.94 93 GLY A CA 1
ATOM 692 C C . GLY A 1 93 ? -1.404 1.348 11.839 1.00 92.94 93 GLY A C 1
ATOM 693 O O . GLY A 1 93 ? -2.210 0.962 12.686 1.00 92.94 93 GLY A O 1
ATOM 694 N N . GLU A 1 94 ? -1.681 2.274 10.927 1.00 94.56 94 GLU A N 1
ATOM 695 C CA . GLU A 1 94 ? -2.894 3.092 10.924 1.00 94.56 94 GLU A CA 1
ATOM 696 C C . GLU A 1 94 ? -3.862 2.672 9.819 1.00 94.56 94 GLU A C 1
ATOM 698 O O . GLU A 1 94 ? -3.457 2.271 8.720 1.00 94.56 94 GLU A O 1
ATOM 703 N N . SER A 1 95 ? -5.167 2.743 10.091 1.00 94.56 95 SER A N 1
ATOM 704 C CA . SER A 1 95 ? -6.173 2.561 9.044 1.00 94.56 95 SER A CA 1
ATOM 705 C C . SER A 1 95 ? -7.526 3.211 9.312 1.00 94.56 95 SER A C 1
ATOM 707 O O . SER A 1 95 ? -8.102 3.024 10.377 1.00 94.56 95 SER A O 1
ATOM 709 N N . ASP A 1 96 ? -8.159 3.830 8.310 1.00 95.06 96 ASP A N 1
ATOM 710 C CA . ASP A 1 96 ? -9.515 4.372 8.516 1.00 95.06 96 ASP A CA 1
ATOM 711 C C . ASP A 1 96 ? -10.524 3.245 8.794 1.00 95.06 96 ASP A C 1
ATOM 713 O O . ASP A 1 96 ? -11.460 3.365 9.593 1.00 95.06 96 ASP A O 1
ATOM 717 N N . ARG A 1 97 ? -10.424 2.135 8.049 1.00 94.75 97 ARG A N 1
ATOM 718 C CA . ARG A 1 97 ? -11.422 1.060 8.113 1.00 94.75 97 ARG A CA 1
ATOM 719 C C . ARG A 1 97 ? -10.809 -0.316 8.006 1.00 94.75 97 ARG A C 1
ATOM 721 O O . ARG A 1 97 ? -10.317 -0.705 6.948 1.00 94.75 97 ARG A O 1
ATOM 728 N N . VAL A 1 98 ? -11.053 -1.125 9.032 1.00 91.94 98 VAL A N 1
ATOM 729 C CA . VAL A 1 98 ? -10.641 -2.526 9.048 1.00 91.94 98 VAL A CA 1
ATOM 730 C C . VAL A 1 98 ? -11.839 -3.458 9.192 1.00 91.94 98 VAL A C 1
ATOM 732 O O . VAL A 1 98 ? -12.712 -3.292 10.050 1.00 91.94 98 VAL A O 1
ATOM 735 N N . ARG A 1 99 ? -11.915 -4.438 8.287 1.00 91.44 99 ARG A N 1
ATOM 736 C CA . ARG A 1 99 ? -12.998 -5.435 8.211 1.00 91.44 99 ARG A CA 1
ATOM 737 C C . ARG A 1 99 ? -12.502 -6.874 8.367 1.00 91.44 99 ARG A C 1
ATOM 739 O O . ARG A 1 99 ? -13.258 -7.803 8.103 1.00 91.44 99 ARG A O 1
ATOM 746 N N . SER A 1 100 ? -11.251 -7.051 8.762 1.00 86.75 100 SER A N 1
ATOM 747 C CA . SER A 1 100 ? -10.538 -8.328 8.822 1.00 86.75 100 SER A CA 1
ATOM 748 C C . SER A 1 100 ? -9.750 -8.460 10.120 1.00 86.75 100 SER A C 1
ATOM 750 O O . SER A 1 100 ? -9.496 -7.468 10.804 1.00 86.75 100 SER A O 1
ATOM 752 N N . ASN A 1 101 ? -9.395 -9.687 10.484 1.00 85.06 101 ASN A N 1
ATOM 753 C CA . ASN A 1 101 ? -8.709 -9.946 11.743 1.00 85.06 101 ASN A CA 1
ATOM 754 C C . ASN A 1 101 ? -7.212 -9.669 11.598 1.00 85.06 101 ASN A C 1
ATOM 756 O O . ASN A 1 101 ? -6.599 -9.994 10.580 1.00 85.06 101 ASN A O 1
ATOM 760 N N . ASN A 1 102 ? -6.621 -9.109 12.642 1.00 85.88 102 ASN A N 1
ATOM 761 C CA . ASN A 1 102 ? -5.215 -8.764 12.708 1.00 85.88 102 ASN A CA 1
ATOM 762 C C . ASN A 1 102 ? -4.666 -9.056 14.112 1.00 85.88 102 ASN A C 1
ATOM 764 O O . ASN A 1 102 ? -5.353 -8.875 15.120 1.00 85.88 102 ASN A O 1
ATOM 768 N N . SER A 1 103 ? -3.424 -9.527 14.189 1.00 88.38 103 SER A N 1
ATOM 769 C CA . SER A 1 103 ? -2.809 -9.838 15.483 1.00 88.38 103 SER A CA 1
ATOM 770 C C . SER A 1 103 ? -2.486 -8.559 16.256 1.00 88.38 103 SER A C 1
ATOM 772 O O . SER A 1 103 ? -2.828 -8.455 17.434 1.00 88.38 103 SER A O 1
ATOM 774 N N . HIS A 1 104 ? -1.880 -7.580 15.578 1.00 88.38 104 HIS A N 1
ATOM 775 C CA . HIS A 1 104 ? -1.499 -6.292 16.151 1.00 88.38 104 HIS A CA 1
ATOM 776 C C . HIS A 1 104 ? -1.893 -5.142 15.232 1.00 88.38 104 HIS A C 1
ATOM 778 O O . HIS A 1 104 ? -1.479 -5.084 14.073 1.00 88.38 104 HIS A O 1
ATOM 784 N N . MET A 1 105 ? -2.661 -4.208 15.772 1.00 88.94 105 MET A N 1
ATOM 785 C CA . MET A 1 105 ? -3.103 -3.006 15.081 1.00 88.94 105 MET A CA 1
ATOM 786 C C . MET A 1 105 ? -2.754 -1.778 15.911 1.00 88.94 105 MET A C 1
ATOM 788 O O . MET A 1 105 ? -2.943 -1.806 17.126 1.00 88.94 105 MET A O 1
ATOM 792 N N . GLY A 1 106 ? -2.255 -0.732 15.260 1.00 89.25 106 GLY A N 1
ATOM 793 C CA . GLY A 1 106 ? -2.141 0.597 15.843 1.00 89.25 106 GLY A CA 1
ATOM 794 C C . GLY A 1 106 ? -3.513 1.259 15.914 1.00 89.25 106 GLY A C 1
ATOM 795 O O . GLY A 1 106 ? -4.421 0.742 16.572 1.00 89.25 106 GLY A O 1
ATOM 796 N N . GLU A 1 107 ? -3.656 2.389 15.232 1.00 90.75 107 GLU A N 1
ATOM 797 C CA . GLU A 1 107 ? -4.851 3.227 15.280 1.00 90.75 107 GLU A CA 1
ATOM 798 C C . GLU A 1 107 ? -5.834 2.887 14.161 1.00 90.75 107 GLU A C 1
ATOM 800 O O . GLU A 1 107 ? -5.456 2.541 13.035 1.00 90.75 107 GLU A O 1
ATOM 805 N N . SER A 1 108 ? -7.131 2.965 14.455 1.00 91.06 108 SER A N 1
ATOM 806 C CA . SER A 1 108 ? -8.146 2.876 13.410 1.00 91.06 108 SER A CA 1
ATOM 807 C C . SER A 1 108 ? -9.450 3.581 13.736 1.00 91.06 108 SER A C 1
ATOM 809 O O . SER A 1 108 ? -10.050 3.353 14.783 1.00 91.06 108 SER A O 1
ATOM 811 N N . ASP A 1 109 ? -10.009 4.313 12.778 1.00 91.50 109 ASP A N 1
ATOM 812 C CA . ASP A 1 109 ? -11.311 4.960 12.965 1.00 91.50 109 ASP A CA 1
ATOM 813 C C . ASP A 1 109 ? -12.442 3.944 13.177 1.00 91.50 109 ASP A C 1
ATOM 815 O O . ASP A 1 109 ? -13.296 4.094 14.058 1.00 91.50 109 ASP A O 1
ATOM 819 N N . ILE A 1 110 ? -12.494 2.900 12.345 1.00 90.06 110 ILE A N 1
ATOM 820 C CA . ILE A 1 110 ? -13.577 1.915 12.376 1.00 90.06 110 ILE A CA 1
ATOM 821 C C . ILE A 1 110 ? -13.025 0.504 12.257 1.00 90.06 110 ILE A C 1
ATOM 823 O O . ILE A 1 110 ? -12.516 0.112 11.205 1.00 90.06 110 ILE A O 1
ATOM 827 N N . VAL A 1 111 ? -13.313 -0.322 13.262 1.00 88.69 111 VAL A N 1
ATOM 828 C CA . VAL A 1 111 ? -12.981 -1.748 13.240 1.00 88.69 111 VAL A CA 1
ATOM 829 C C . VAL A 1 111 ? -14.231 -2.612 13.362 1.00 88.69 111 VAL A C 1
ATOM 831 O O . VAL A 1 111 ? -15.058 -2.457 14.262 1.00 88.69 111 VAL A O 1
ATOM 834 N N . ARG A 1 112 ? -14.406 -3.529 12.404 1.00 87.81 112 ARG A N 1
ATOM 835 C CA . ARG A 1 112 ? -15.558 -4.449 12.306 1.00 87.81 112 ARG A CA 1
ATOM 836 C C . ARG A 1 112 ? -15.147 -5.921 12.358 1.00 87.81 112 ARG A C 1
ATOM 838 O O . ARG A 1 112 ? -15.823 -6.769 11.785 1.00 87.81 112 ARG A O 1
ATOM 845 N N . SER A 1 113 ? -14.053 -6.217 13.038 1.00 82.50 113 SER A N 1
ATOM 846 C CA . SER A 1 113 ? -13.408 -7.531 13.111 1.00 82.50 113 SER A CA 1
ATOM 847 C C . SER A 1 113 ? -12.811 -7.760 14.501 1.00 82.50 113 SER A C 1
ATOM 849 O O . SER A 1 113 ? -12.920 -6.878 15.353 1.00 82.50 113 SER A O 1
ATOM 851 N N . ASN A 1 114 ? -12.236 -8.944 14.727 1.00 78.88 114 ASN A N 1
ATOM 852 C CA . ASN A 1 114 ? -11.591 -9.300 15.988 1.00 78.88 114 ASN A CA 1
ATOM 853 C C . ASN A 1 114 ? -10.068 -9.174 15.852 1.00 78.88 114 ASN A C 1
ATOM 855 O O . ASN A 1 114 ? -9.473 -9.809 14.979 1.00 78.88 114 ASN A O 1
ATOM 859 N N . ASN A 1 115 ? -9.447 -8.433 16.764 1.00 81.25 115 ASN A N 1
ATOM 860 C CA . ASN A 1 115 ? -8.005 -8.313 16.927 1.00 81.25 115 ASN A CA 1
ATOM 861 C C . ASN A 1 115 ? -7.566 -8.698 18.333 1.00 81.25 115 ASN A C 1
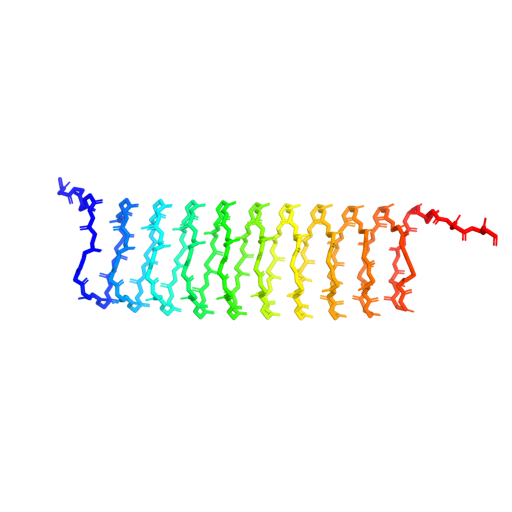ATOM 863 O O . ASN A 1 115 ? -8.248 -8.418 19.324 1.00 81.25 115 ASN A O 1
ATOM 867 N N . SER A 1 116 ? -6.371 -9.280 18.406 1.00 82.75 116 SER A N 1
ATOM 868 C CA . SER A 1 116 ? -5.751 -9.645 19.679 1.00 82.75 116 SER A CA 1
ATOM 869 C C . SER A 1 116 ? -5.271 -8.409 20.436 1.00 82.75 116 SER A C 1
ATOM 871 O O . SER A 1 116 ? -5.599 -8.261 21.613 1.00 82.75 116 SER A O 1
ATOM 873 N N . HIS A 1 117 ? -4.547 -7.520 19.746 1.00 82.00 117 HIS A N 1
ATOM 874 C CA . HIS A 1 117 ? -4.023 -6.268 20.284 1.00 82.00 117 HIS A CA 1
ATOM 875 C C . HIS A 1 117 ? -4.345 -5.099 19.356 1.00 82.00 117 HIS A C 1
ATOM 877 O O . HIS A 1 117 ? -4.067 -5.153 18.155 1.00 82.00 117 HIS A O 1
ATOM 883 N N . MET A 1 118 ? -4.912 -4.043 19.926 1.00 82.62 118 MET A N 1
ATOM 884 C CA . MET A 1 118 ? -5.282 -2.826 19.217 1.00 82.62 118 MET A CA 1
ATOM 885 C C . MET A 1 118 ? -4.878 -1.596 20.028 1.00 82.62 118 MET A C 1
ATOM 887 O O . MET A 1 118 ? -5.045 -1.589 21.250 1.00 82.62 118 MET A O 1
ATOM 891 N N . GLY A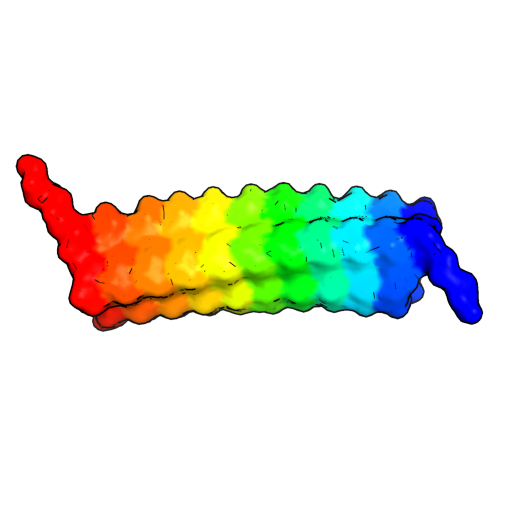 1 119 ? -4.371 -0.578 19.336 1.00 85.25 119 GLY A N 1
ATOM 892 C CA . GLY A 1 119 ? -4.209 0.769 19.867 1.00 85.25 119 GLY A CA 1
ATOM 893 C C . GLY A 1 119 ? -5.557 1.474 20.006 1.00 85.25 119 GLY A C 1
ATOM 894 O O . GLY A 1 119 ? -6.501 0.923 20.582 1.00 85.25 119 GLY A O 1
ATOM 895 N N . GLU A 1 120 ? -5.641 2.697 19.492 1.00 86.62 120 GLU A N 1
ATOM 896 C CA . GLU A 1 120 ? -6.839 3.525 19.604 1.00 86.62 120 GLU A CA 1
ATOM 897 C C . GLU A 1 120 ? -7.868 3.216 18.515 1.00 86.62 120 GLU A C 1
ATOM 899 O O . GLU A 1 120 ? -7.532 2.974 17.351 1.00 86.62 120 GLU A O 1
ATOM 904 N N . SER A 1 121 ? -9.154 3.262 18.877 1.00 85.44 121 SER A N 1
ATOM 905 C CA . SER A 1 121 ? -10.212 3.262 17.872 1.00 85.44 121 SER A CA 1
ATOM 906 C C . SER A 1 121 ? -11.424 4.116 18.216 1.00 85.44 121 SER A C 1
ATOM 908 O O . SER A 1 121 ? -11.997 4.047 19.306 1.00 85.44 121 SER A O 1
ATOM 910 N N . ASN A 1 122 ? -11.906 4.863 17.223 1.00 86.94 122 ASN A N 1
ATOM 911 C CA . ASN A 1 122 ? -13.132 5.642 17.358 1.00 86.94 122 ASN A CA 1
ATOM 912 C C . ASN A 1 122 ? -14.374 4.747 17.473 1.00 86.94 122 ASN A C 1
ATOM 914 O O . ASN A 1 122 ? -15.318 5.074 18.202 1.00 86.94 122 ASN A O 1
ATOM 918 N N . ARG A 1 123 ? -14.398 3.607 16.769 1.00 84.88 123 ARG A N 1
ATOM 919 C CA . ARG A 1 123 ? -15.541 2.691 16.771 1.00 84.88 123 ARG A CA 1
ATOM 920 C C . ARG A 1 123 ? -15.141 1.236 16.573 1.00 84.88 123 ARG A C 1
ATOM 922 O O . ARG A 1 123 ? -14.709 0.847 15.489 1.00 84.88 123 ARG A O 1
ATOM 929 N N . VAL A 1 124 ? -15.518 0.399 17.538 1.00 82.50 124 VAL A N 1
ATOM 930 C CA . VAL A 1 124 ? -15.320 -1.055 17.470 1.00 82.50 124 VAL A CA 1
ATOM 931 C C . VAL A 1 124 ? -16.663 -1.789 17.452 1.00 82.50 124 VAL A C 1
ATOM 933 O O . VAL A 1 124 ? -17.588 -1.483 1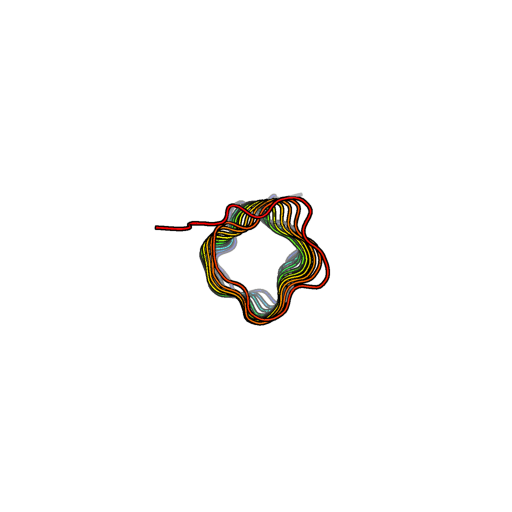8.212 1.00 82.50 124 VAL A O 1
ATOM 936 N N . GLY A 1 125 ? -16.803 -2.714 16.501 1.00 77.19 125 GLY A N 1
ATOM 937 C CA . GLY A 1 125 ? -18.029 -3.477 16.258 1.00 77.19 125 GLY A CA 1
ATOM 938 C C . GLY A 1 125 ? -18.082 -4.875 16.884 1.00 77.19 125 GLY A C 1
ATOM 939 O O . GLY A 1 125 ? -19.176 -5.429 16.941 1.00 77.19 125 GLY A O 1
ATOM 940 N N . ASN A 1 126 ? -16.952 -5.442 17.321 1.00 72.25 126 ASN A N 1
ATOM 941 C CA . ASN A 1 126 ? -16.858 -6.791 17.898 1.00 72.25 126 ASN A CA 1
ATOM 942 C C . ASN A 1 126 ? -15.935 -6.825 19.132 1.00 72.25 126 ASN A C 1
ATOM 944 O O . ASN A 1 126 ? -15.372 -5.805 19.523 1.00 72.25 126 ASN A O 1
ATOM 948 N N . ASN A 1 127 ? -15.782 -8.005 19.743 1.00 64.81 127 ASN A N 1
ATOM 949 C CA . ASN A 1 127 ? -14.932 -8.210 20.914 1.00 64.81 127 ASN A CA 1
ATOM 950 C C . ASN A 1 127 ? -13.450 -8.291 20.523 1.00 64.81 127 ASN A C 1
ATOM 952 O O . ASN A 1 127 ? -13.015 -9.279 19.931 1.00 64.81 127 ASN A O 1
ATOM 956 N N . ASN A 1 128 ? -12.680 -7.288 20.935 1.00 70.69 128 ASN A N 1
ATOM 957 C CA . ASN A 1 128 ? -11.220 -7.335 20.950 1.00 70.69 128 ASN A CA 1
ATOM 958 C C . ASN A 1 128 ? -10.704 -7.598 22.358 1.00 70.69 128 ASN A C 1
ATOM 960 O O . ASN A 1 128 ? -11.273 -7.107 23.332 1.00 70.69 128 ASN A O 1
ATOM 964 N N . SER A 1 129 ? -9.609 -8.351 22.443 1.00 67.19 129 SER A N 1
ATOM 965 C CA . SER A 1 129 ? -9.098 -8.861 23.718 1.00 67.19 129 SER A CA 1
ATOM 966 C C . SER A 1 129 ? -8.280 -7.831 24.499 1.00 67.19 129 SER A C 1
ATOM 968 O O . SER A 1 129 ? -8.427 -7.746 25.712 1.00 67.19 129 SER A O 1
ATOM 970 N N . HIS A 1 130 ? -7.418 -7.063 23.827 1.00 68.62 130 HIS A N 1
ATOM 971 C CA . HIS A 1 130 ? -6.587 -6.032 24.454 1.00 68.62 130 HIS A CA 1
ATOM 972 C C . HIS A 1 130 ? -6.657 -4.755 23.618 1.00 68.62 130 HIS A C 1
ATOM 974 O O . HIS A 1 130 ? -6.093 -4.698 22.524 1.00 68.62 130 HIS A O 1
ATOM 980 N N . MET A 1 131 ? -7.367 -3.751 24.130 1.00 69.62 131 MET A N 1
ATOM 981 C CA . MET A 1 131 ? -7.486 -2.428 23.517 1.00 69.62 131 MET A CA 1
ATOM 982 C C . MET A 1 131 ? -6.960 -1.373 24.480 1.00 69.62 131 MET A C 1
ATOM 984 O O . MET A 1 131 ? -7.255 -1.454 25.673 1.00 69.62 131 MET A O 1
ATOM 988 N N . VAL A 1 132 ? -6.192 -0.414 23.960 1.00 74.81 132 VAL A N 1
ATOM 989 C CA . VAL A 1 132 ? -5.665 0.700 24.761 1.00 74.81 132 VAL A CA 1
ATOM 990 C C . VAL A 1 132 ? -6.765 1.726 25.033 1.00 74.81 132 VAL A C 1
ATOM 992 O O . VAL A 1 132 ? -7.028 2.028 26.192 1.00 74.81 132 VAL A O 1
ATOM 995 N N . GLU A 1 133 ? -7.463 2.199 23.995 1.00 72.31 133 GLU A N 1
ATOM 996 C CA . GLU A 1 133 ? -8.491 3.238 24.133 1.00 72.31 133 GLU A CA 1
ATOM 997 C C . GLU A 1 133 ? -9.581 3.089 23.057 1.00 72.31 133 GLU A C 1
ATOM 999 O O . GLU A 1 133 ? -9.293 2.820 21.889 1.00 72.31 133 GLU A O 1
ATOM 1004 N N . THR A 1 134 ? -10.856 3.257 23.436 1.00 65.62 134 THR A N 1
ATOM 1005 C CA . THR A 1 134 ? -11.965 3.303 22.468 1.00 65.62 134 THR A CA 1
ATOM 1006 C C . THR A 1 134 ? -12.974 4.388 22.811 1.00 65.62 134 THR A C 1
ATOM 1008 O O . THR A 1 134 ? -13.459 4.447 23.941 1.00 65.62 134 THR A O 1
ATOM 1011 N N . TYR A 1 135 ? -13.369 5.193 21.822 1.00 62.53 135 TYR A N 1
ATOM 1012 C CA . TYR A 1 135 ? -14.305 6.299 22.050 1.00 62.53 135 TYR A CA 1
ATOM 1013 C C . TYR A 1 135 ? -15.782 5.872 21.976 1.00 62.53 135 TYR A C 1
ATOM 1015 O O . TYR A 1 135 ? -16.634 6.481 22.629 1.00 62.53 135 TYR A O 1
ATOM 1023 N N . ARG A 1 136 ? -16.130 4.820 21.210 1.00 60.78 136 ARG A N 1
ATOM 1024 C CA . ARG A 1 136 ? -17.496 4.251 21.154 1.00 60.78 136 ARG A CA 1
ATOM 1025 C C . ARG A 1 136 ? -17.520 2.739 20.907 1.00 60.78 136 ARG A C 1
ATOM 1027 O O . ARG A 1 136 ? -17.308 2.271 19.786 1.00 60.78 136 ARG A O 1
ATOM 1034 N N . MET A 1 137 ? -17.940 1.986 21.922 1.00 58.03 137 MET A N 1
ATOM 1035 C CA . MET A 1 137 ? -18.270 0.561 21.809 1.00 58.03 137 MET A CA 1
ATOM 1036 C C . MET A 1 137 ? -19.744 0.376 21.435 1.00 58.03 137 MET A C 1
ATOM 1038 O O . MET A 1 137 ? -20.632 0.921 22.093 1.00 58.03 137 MET A O 1
ATOM 1042 N N . ARG A 1 138 ? -20.044 -0.432 20.409 1.00 55.25 138 ARG A N 1
ATOM 1043 C CA . ARG A 1 138 ? -21.414 -0.925 20.192 1.00 55.25 138 ARG A CA 1
ATOM 1044 C C . ARG A 1 138 ? -21.551 -2.259 20.926 1.00 55.25 138 ARG A C 1
ATOM 1046 O O . ARG A 1 138 ? -21.263 -3.303 20.356 1.00 55.25 138 ARG A O 1
ATOM 1053 N N . SER A 1 139 ? -21.953 -2.215 22.197 1.00 50.44 139 SER A N 1
ATOM 1054 C CA . SER A 1 139 ? -22.278 -3.426 22.959 1.00 50.44 139 SER A CA 1
ATOM 1055 C C . SER A 1 139 ? -23.460 -4.137 22.293 1.00 50.44 139 SER A C 1
ATOM 1057 O O . SER A 1 139 ? -24.578 -3.619 22.280 1.00 50.44 139 SER A O 1
ATOM 1059 N N . ASN A 1 140 ? -23.212 -5.302 21.694 1.00 46.91 140 ASN A N 1
ATOM 1060 C CA . ASN A 1 140 ? -24.274 -6.222 21.302 1.00 46.91 140 ASN A CA 1
ATOM 1061 C C . ASN A 1 140 ? -24.665 -7.033 22.541 1.00 46.91 140 ASN A C 1
ATOM 1063 O O . ASN A 1 140 ? -24.239 -8.174 22.695 1.00 46.91 140 ASN A O 1
ATOM 1067 N N . ASN A 1 141 ? -25.461 -6.433 23.424 1.00 39.84 141 ASN A N 1
ATOM 1068 C CA . ASN A 1 141 ? -26.180 -7.192 24.438 1.00 39.84 141 ASN A CA 1
ATOM 1069 C C . ASN A 1 141 ? -27.411 -7.802 23.744 1.00 39.84 141 ASN A C 1
ATOM 1071 O O . ASN A 1 141 ? -28.341 -7.073 23.390 1.00 39.84 141 ASN A O 1
ATOM 1075 N N . ARG A 1 142 ? -27.357 -9.102 23.442 1.00 39.44 142 ARG A N 1
ATOM 1076 C CA . ARG A 1 142 ? -28.496 -9.901 22.974 1.00 39.44 142 ARG A CA 1
ATOM 1077 C C . ARG A 1 142 ? -28.919 -10.850 24.077 1.00 39.44 142 ARG A C 1
ATOM 1079 O O . ARG A 1 142 ? -28.005 -11.473 24.655 1.00 39.44 142 ARG A O 1
#